Protein AF-V9LKY8-F1 (afdb_monomer_lite)

Organism: Callorhinchus milii (NCBI:txid7868)

Sequence (124 aa):
GGRMFKPFQEFLLSPCERCRCEANRAVYCLTTECARVLCVNPSYESKLCCPICKQGPNCFAGNIIIPAGVKVEMNATTLCYCPYKDGSWEPQQQATCIARGRRNVHHDIRKDSHVDLWREIGRA

Foldseek 3Di:
DDDDDDAQDWDDPALQKIWGQHPVRDIDIDGDDEDDAQDPDWDDDRNHPYTDDPPHHWADADPDIDHAPDWDDPDPFKIWHQHDDDPPDDRDNYTDIDTNDPPPPPDPPDDDDPPDDPDPDPDD

InterPro domains:
  IPR042979 von Willebrand factor C domain-containing protein 2-like [PTHR46252] (2-104)
  IPR057856 VWC2L, C-terminal domain [PF23331] (58-98)

Secondary structure (DSSP, 8-state):
------TT-EEEEETTEEEEE-TTS-EEEEEPPPPPPSSSSPBP-TT-SS-B-TT-SEEEETTEEEEBT-EEEEETTEEEEB---TTSS---SB-EEEE-----------S-SSS--SSSS---

Structure (mmCIF, N/CA/C/O backbone):
data_AF-V9LKY8-F1
#
_entry.id   AF-V9LKY8-F1
#
loop_
_atom_site.group_PDB
_atom_site.id
_atom_site.type_symbol
_atom_site.label_atom_id
_atom_site.label_alt_id
_atom_site.label_comp_id
_atom_site.label_asym_id
_atom_site.label_entity_id
_atom_site.label_seq_id
_atom_site.pdbx_PDB_ins_code
_atom_site.Cartn_x
_atom_site.Cartn_y
_atom_site.Cartn_z
_atom_site.occupancy
_atom_site.B_iso_or_equiv
_atom_site.auth_seq_id
_atom_site.auth_comp_id
_atom_site.auth_asym_id
_atom_site.auth_atom_id
_atom_site.pdbx_PDB_model_num
ATOM 1 N N . GLY A 1 1 ? 3.933 -3.306 -32.960 1.00 53.81 1 GLY A N 1
ATOM 2 C CA . GLY A 1 1 ? 4.425 -2.020 -32.427 1.00 53.81 1 GLY A CA 1
ATOM 3 C C . GLY A 1 1 ? 5.847 -1.804 -32.902 1.00 53.81 1 GLY A C 1
ATOM 4 O O . GLY A 1 1 ? 6.631 -2.729 -32.778 1.00 53.81 1 GLY A O 1
ATOM 5 N N . GLY A 1 2 ? 6.160 -0.646 -33.491 1.00 77.56 2 GLY A N 1
ATOM 6 C CA . GLY A 1 2 ? 7.436 -0.378 -34.178 1.00 77.56 2 GLY A CA 1
ATOM 7 C C . GLY A 1 2 ? 8.223 0.791 -33.582 1.00 77.56 2 GLY A C 1
ATOM 8 O O . GLY A 1 2 ? 8.550 1.733 -34.294 1.00 77.56 2 GLY A O 1
ATOM 9 N N . ARG A 1 3 ? 8.482 0.780 -32.269 1.00 83.12 3 ARG A N 1
ATOM 10 C CA . ARG A 1 3 ? 9.281 1.836 -31.623 1.00 83.12 3 ARG A CA 1
ATOM 11 C C . ARG A 1 3 ? 10.763 1.474 -31.706 1.00 83.12 3 ARG A C 1
ATOM 13 O O . ARG A 1 3 ? 11.145 0.378 -31.311 1.00 83.12 3 ARG A O 1
ATOM 20 N N . MET A 1 4 ? 11.577 2.398 -32.208 1.00 87.56 4 MET A N 1
ATOM 21 C CA . MET A 1 4 ? 13.034 2.272 -32.225 1.00 87.56 4 MET A CA 1
ATOM 22 C C . MET A 1 4 ? 13.631 3.004 -31.023 1.00 87.56 4 MET A C 1
ATOM 24 O O . MET A 1 4 ? 13.271 4.151 -30.756 1.00 87.56 4 MET A O 1
ATOM 28 N N . PHE A 1 5 ? 14.560 2.350 -30.331 1.00 89.38 5 PHE A N 1
ATOM 29 C CA . PHE A 1 5 ? 15.284 2.907 -29.191 1.00 89.38 5 PHE A CA 1
ATOM 30 C C . PHE A 1 5 ? 16.776 2.963 -29.514 1.00 89.38 5 PHE A C 1
ATOM 32 O O . PHE A 1 5 ? 17.316 2.059 -30.156 1.00 89.38 5 PHE A O 1
ATOM 39 N N . LYS A 1 6 ? 17.445 4.034 -29.089 1.00 93.06 6 LYS A N 1
ATOM 40 C CA . LYS A 1 6 ? 18.897 4.177 -29.237 1.00 93.06 6 LYS A CA 1
ATOM 41 C C . LYS A 1 6 ? 19.625 3.225 -28.272 1.00 93.06 6 LYS A C 1
ATOM 43 O O . LYS A 1 6 ? 19.064 2.889 -27.227 1.00 93.06 6 LYS A O 1
ATOM 48 N N . PRO A 1 7 ? 20.870 2.812 -28.569 1.00 94.31 7 PRO A N 1
ATOM 49 C CA . PRO A 1 7 ? 21.699 2.106 -27.594 1.00 94.31 7 PRO A CA 1
ATOM 50 C C . PRO A 1 7 ? 21.789 2.882 -26.273 1.00 94.31 7 PRO A C 1
ATOM 52 O O . PRO A 1 7 ? 21.889 4.109 -26.283 1.00 94.31 7 PRO A O 1
ATOM 55 N N . PHE A 1 8 ? 21.721 2.159 -25.156 1.00 94.38 8 PHE A N 1
ATOM 56 C CA . PHE A 1 8 ? 21.683 2.664 -23.775 1.00 94.38 8 PHE A CA 1
ATOM 57 C C . PHE A 1 8 ? 20.462 3.515 -23.405 1.00 94.38 8 PHE A C 1
ATOM 59 O O . PHE A 1 8 ? 20.394 4.035 -22.293 1.00 94.38 8 PHE A O 1
ATOM 66 N N . GLN A 1 9 ? 19.475 3.651 -24.297 1.00 95.75 9 GLN A N 1
ATOM 67 C CA . GLN A 1 9 ? 18.240 4.359 -23.986 1.00 95.75 9 GLN A CA 1
ATOM 68 C C . GLN A 1 9 ? 17.396 3.557 -22.992 1.00 95.75 9 GLN A C 1
ATOM 70 O O . GLN A 1 9 ? 17.054 2.399 -23.247 1.00 95.75 9 GLN A O 1
ATOM 75 N N . GLU A 1 10 ? 17.007 4.213 -21.900 1.00 95.75 10 GLU A N 1
ATOM 76 C CA . GLU A 1 10 ? 15.998 3.716 -20.968 1.00 95.75 10 GLU A CA 1
ATOM 77 C C . GLU A 1 10 ? 14.594 4.160 -21.391 1.00 95.75 10 GLU A C 1
ATOM 79 O O . GLU A 1 10 ? 14.393 5.250 -21.938 1.00 95.75 10 GLU A O 1
ATOM 84 N N . PHE A 1 11 ? 13.607 3.307 -21.140 1.00 95.06 11 PHE A N 1
ATOM 85 C CA . PHE A 1 11 ? 12.203 3.596 -21.399 1.00 95.06 11 PHE A CA 1
ATOM 86 C C . PHE A 1 11 ? 11.293 2.820 -20.447 1.00 95.06 11 PHE A C 1
ATOM 88 O O . PHE A 1 11 ? 11.668 1.787 -19.898 1.00 95.06 11 PHE A O 1
ATOM 95 N N . LEU A 1 12 ? 10.078 3.331 -20.257 1.00 93.88 12 LEU A N 1
ATOM 96 C CA . LEU A 1 12 ? 9.035 2.668 -19.481 1.00 93.88 12 LEU A CA 1
ATOM 97 C C . LEU A 1 12 ? 8.023 2.039 -20.435 1.00 93.88 12 LEU A C 1
ATOM 99 O O . LEU A 1 12 ? 7.503 2.719 -21.326 1.00 93.88 12 LEU A O 1
ATOM 103 N N . LEU A 1 13 ? 7.745 0.753 -20.241 1.00 93.44 13 LEU A N 1
ATOM 104 C CA . LEU A 1 13 ? 6.621 0.077 -20.892 1.00 93.44 13 LEU A CA 1
ATOM 105 C C . LEU A 1 13 ? 5.340 0.242 -20.073 1.00 93.44 13 LEU A C 1
ATOM 107 O O . LEU A 1 13 ? 4.257 0.407 -20.630 1.00 93.44 13 LEU A O 1
ATOM 111 N N . SER A 1 14 ? 5.487 0.273 -18.752 1.00 94.38 14 SER A N 1
ATOM 112 C CA . SER A 1 14 ? 4.432 0.545 -17.783 1.00 94.38 14 SER A CA 1
ATOM 113 C C . SER A 1 14 ? 5.034 1.266 -16.569 1.00 94.38 14 SER A C 1
ATOM 115 O O . SER A 1 14 ? 6.260 1.356 -16.461 1.00 94.38 14 SER A O 1
ATOM 117 N N . PRO A 1 15 ? 4.223 1.756 -15.616 1.00 95.94 15 PRO A N 1
ATOM 118 C CA . PRO A 1 15 ? 4.747 2.264 -14.349 1.00 95.94 15 PRO A CA 1
ATOM 119 C C . PRO A 1 15 ? 5.625 1.253 -13.592 1.00 95.94 15 PRO A C 1
ATOM 121 O O . PRO A 1 15 ? 6.495 1.673 -12.833 1.00 95.94 15 PRO A O 1
ATOM 124 N N . CYS A 1 16 ? 5.407 -0.053 -13.799 1.00 96.88 16 CYS A N 1
ATOM 125 C CA . CYS A 1 16 ? 6.135 -1.135 -13.134 1.00 96.88 16 CYS A CA 1
ATOM 126 C C . CYS A 1 16 ? 7.299 -1.710 -13.935 1.00 96.88 16 CYS A C 1
ATOM 128 O O . CYS A 1 16 ? 8.075 -2.478 -13.381 1.00 96.88 16 CYS A O 1
ATOM 130 N N . GLU A 1 17 ? 7.416 -1.396 -15.222 1.00 96.56 17 GLU A N 1
ATOM 131 C CA . GLU A 1 17 ? 8.380 -2.053 -16.098 1.00 96.56 17 GLU A CA 1
ATOM 132 C C . GLU A 1 17 ? 9.279 -1.023 -16.768 1.00 96.56 17 GLU A C 1
ATOM 134 O O . GLU A 1 17 ? 8.845 -0.226 -17.612 1.00 96.56 17 GLU A O 1
ATOM 139 N N . ARG A 1 18 ? 10.555 -1.061 -16.381 1.00 96.00 18 ARG A N 1
ATOM 140 C CA . ARG A 1 18 ? 11.615 -0.242 -16.959 1.00 96.00 18 ARG A CA 1
ATOM 141 C C . ARG A 1 18 ? 12.522 -1.115 -17.799 1.00 96.00 18 ARG A C 1
ATOM 143 O O . ARG A 1 18 ? 13.056 -2.103 -17.311 1.00 96.00 18 ARG A O 1
ATOM 150 N N . CYS A 1 19 ? 12.757 -0.694 -19.029 1.00 97.12 19 CYS A N 1
ATOM 151 C CA . CYS A 1 19 ? 13.634 -1.382 -19.955 1.00 97.12 19 CYS A CA 1
ATOM 152 C C . CYS A 1 19 ? 14.796 -0.495 -20.382 1.00 97.12 19 CYS A C 1
ATOM 154 O O . CYS A 1 19 ? 14.697 0.735 -20.384 1.00 97.12 19 CYS A O 1
ATOM 156 N N . ARG A 1 20 ? 15.885 -1.138 -20.795 1.00 96.75 20 ARG A N 1
ATOM 157 C CA . ARG A 1 20 ? 17.071 -0.504 -21.360 1.00 96.75 20 ARG A CA 1
ATOM 158 C C . ARG A 1 20 ? 17.556 -1.285 -22.575 1.00 96.75 20 ARG A C 1
ATOM 160 O O . ARG A 1 20 ? 17.588 -2.515 -22.564 1.00 96.75 20 ARG A O 1
ATOM 167 N N . CYS A 1 21 ? 17.917 -0.556 -23.626 1.00 96.12 21 CYS A N 1
ATOM 168 C CA . CYS A 1 21 ? 18.576 -1.116 -24.804 1.00 96.12 21 CYS A CA 1
ATOM 169 C C . CYS A 1 21 ? 20.089 -1.184 -24.565 1.00 96.12 21 CYS A C 1
ATOM 171 O O . CYS A 1 21 ? 20.684 -0.188 -24.166 1.00 96.12 21 CYS A O 1
ATOM 173 N N . GLU A 1 22 ? 20.730 -2.316 -24.827 1.00 95.19 22 GLU A N 1
ATOM 174 C CA . GLU A 1 22 ? 22.179 -2.481 -24.672 1.00 95.19 22 GLU A CA 1
ATOM 175 C C . GLU A 1 22 ? 22.939 -2.295 -25.992 1.00 95.19 22 GLU A C 1
ATOM 177 O O . GLU A 1 22 ? 22.357 -2.241 -27.078 1.00 95.19 22 GLU A O 1
ATOM 182 N N . ALA A 1 23 ? 24.271 -2.198 -25.913 1.00 94.25 23 ALA A N 1
ATOM 183 C CA . ALA A 1 23 ? 25.140 -1.991 -27.079 1.00 94.25 23 ALA A CA 1
ATOM 184 C C . ALA A 1 23 ? 24.952 -3.052 -28.182 1.00 94.25 23 ALA A C 1
ATOM 186 O O . ALA A 1 23 ? 25.069 -2.756 -29.371 1.00 94.25 23 ALA A O 1
ATOM 187 N N . ASN A 1 24 ? 24.623 -4.286 -27.793 1.00 94.19 24 ASN A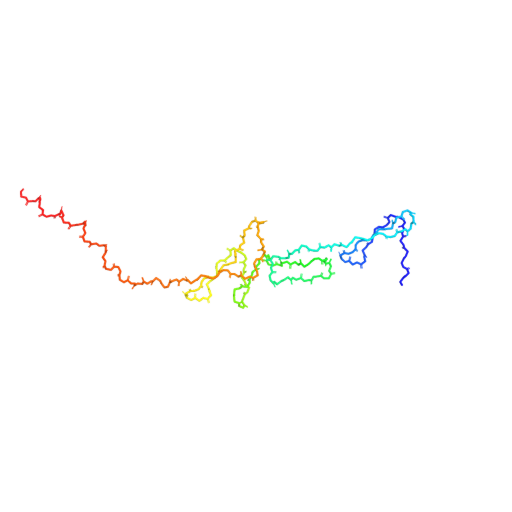 N 1
ATOM 188 C CA . ASN A 1 24 ? 24.365 -5.411 -28.694 1.00 94.19 24 ASN A CA 1
ATOM 189 C C . ASN A 1 24 ? 22.935 -5.426 -29.277 1.00 94.19 24 ASN A C 1
ATOM 191 O O . ASN A 1 24 ? 22.575 -6.385 -29.957 1.00 94.19 24 ASN A O 1
ATOM 195 N N . ARG A 1 25 ? 22.132 -4.380 -29.030 1.00 89.94 25 ARG A N 1
ATOM 196 C CA . ARG A 1 25 ? 20.706 -4.262 -29.390 1.00 89.94 25 ARG A CA 1
ATOM 197 C C . ARG A 1 25 ? 19.768 -5.210 -28.634 1.00 89.94 25 ARG A C 1
ATOM 199 O O . ARG A 1 25 ? 18.589 -5.279 -28.978 1.00 89.94 25 ARG A O 1
ATOM 206 N N . ALA A 1 26 ? 20.250 -5.917 -27.613 1.00 94.31 26 ALA A N 1
ATOM 207 C CA . ALA A 1 26 ? 19.372 -6.632 -26.698 1.00 94.31 26 ALA A CA 1
ATOM 208 C C . ALA A 1 26 ? 18.617 -5.635 -25.809 1.00 94.31 26 ALA A C 1
ATOM 210 O O . ALA A 1 26 ? 19.122 -4.557 -25.489 1.00 94.31 26 ALA A O 1
ATOM 211 N N . VAL A 1 27 ? 17.404 -6.003 -25.408 1.00 95.31 27 VAL A N 1
ATOM 212 C CA . VAL A 1 27 ? 16.582 -5.220 -24.484 1.00 95.31 27 VAL A CA 1
ATOM 213 C C . VAL A 1 27 ? 16.477 -5.994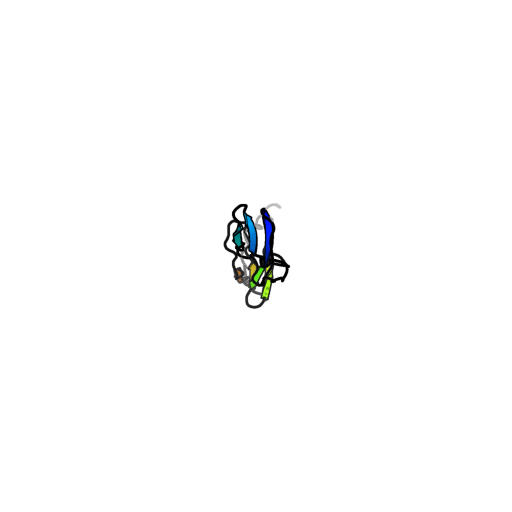 -23.181 1.00 95.31 27 VAL A C 1
ATOM 215 O O . VAL A 1 27 ? 16.060 -7.150 -23.186 1.00 95.31 27 VAL A O 1
ATOM 218 N N . TYR A 1 28 ? 16.832 -5.345 -22.077 1.00 96.50 28 TYR A N 1
ATOM 219 C CA . TYR A 1 28 ? 16.673 -5.893 -20.734 1.00 96.50 28 TYR A CA 1
ATOM 220 C C . TYR A 1 28 ? 15.630 -5.080 -19.985 1.00 96.50 28 TYR A C 1
ATOM 222 O O . TYR A 1 28 ? 15.709 -3.851 -19.956 1.00 96.50 28 TYR A O 1
ATOM 230 N N . CYS A 1 29 ? 14.663 -5.768 -19.388 1.00 96.75 29 CYS A N 1
ATOM 231 C CA . CYS A 1 29 ? 13.580 -5.158 -18.632 1.00 96.75 29 CYS A CA 1
ATOM 232 C C . CYS A 1 29 ? 13.629 -5.621 -17.180 1.00 96.75 29 CYS A C 1
ATOM 234 O O . CYS A 1 29 ? 13.856 -6.794 -16.890 1.00 96.75 29 CYS A O 1
ATOM 236 N N . LEU A 1 30 ? 13.410 -4.676 -16.275 1.00 96.81 30 LEU A N 1
ATOM 237 C CA . LEU A 1 30 ? 13.232 -4.901 -14.854 1.00 96.81 30 LEU A CA 1
ATOM 238 C C . LEU A 1 30 ? 11.775 -4.609 -14.523 1.00 96.81 30 LEU A C 1
ATOM 240 O O . LEU A 1 30 ? 11.264 -3.528 -14.829 1.00 96.81 30 LEU A O 1
ATOM 244 N N . THR A 1 31 ? 11.127 -5.584 -13.894 1.00 96.94 31 THR A N 1
ATOM 245 C CA . THR A 1 31 ? 9.780 -5.420 -13.351 1.00 96.94 31 THR A CA 1
ATOM 246 C C . THR A 1 31 ? 9.891 -5.152 -11.859 1.00 96.94 31 THR A C 1
ATOM 248 O O . THR A 1 31 ? 10.561 -5.889 -11.138 1.00 96.94 31 THR A O 1
ATOM 251 N N . THR A 1 32 ? 9.252 -4.085 -11.399 1.00 95.88 32 THR A N 1
ATOM 252 C CA . THR A 1 32 ? 9.181 -3.738 -9.985 1.00 95.88 32 THR A CA 1
ATOM 253 C C . THR A 1 32 ? 8.160 -4.623 -9.285 1.00 95.88 32 THR A C 1
ATOM 255 O O . THR A 1 32 ? 6.986 -4.636 -9.651 1.00 95.88 32 THR A O 1
ATOM 258 N N . GLU A 1 33 ? 8.593 -5.306 -8.229 1.00 95.19 33 GLU A N 1
ATOM 259 C CA . GLU A 1 33 ? 7.695 -5.953 -7.276 1.00 95.19 33 GLU A CA 1
ATOM 260 C C . GLU A 1 33 ? 7.303 -4.977 -6.164 1.00 95.19 33 GLU A C 1
ATOM 262 O O . GLU A 1 33 ? 8.126 -4.212 -5.654 1.00 95.19 33 GLU A O 1
ATOM 267 N N . CYS A 1 34 ? 6.030 -4.998 -5.781 1.00 93.94 34 CYS A N 1
ATOM 268 C CA . CYS A 1 34 ? 5.507 -4.107 -4.756 1.00 93.94 34 CYS A CA 1
ATOM 269 C C . CYS A 1 34 ? 5.555 -4.753 -3.377 1.00 93.94 34 CYS A C 1
ATOM 271 O O . CYS A 1 34 ? 5.142 -5.897 -3.190 1.00 93.94 34 CYS A O 1
ATOM 273 N N . ALA A 1 35 ? 5.990 -3.975 -2.386 1.00 90.19 35 ALA A N 1
ATOM 274 C CA . ALA A 1 35 ? 5.883 -4.375 -0.993 1.00 90.19 35 ALA A CA 1
ATOM 275 C C . ALA A 1 35 ? 4.411 -4.541 -0.580 1.00 90.19 35 ALA A C 1
ATOM 277 O O . ALA A 1 35 ? 3.507 -3.884 -1.108 1.00 90.19 35 ALA A O 1
ATOM 278 N N . ARG A 1 36 ? 4.175 -5.399 0.416 1.00 87.75 36 ARG A N 1
ATOM 279 C CA . ARG A 1 36 ? 2.852 -5.561 1.021 1.00 87.75 36 ARG A CA 1
ATOM 280 C C . ARG A 1 36 ? 2.402 -4.238 1.645 1.00 87.75 36 ARG A C 1
ATOM 282 O O . ARG A 1 36 ? 3.126 -3.644 2.442 1.00 87.75 36 ARG A O 1
ATOM 289 N N . VAL A 1 37 ? 1.194 -3.797 1.309 1.00 90.50 37 VAL A N 1
ATOM 290 C CA . VAL A 1 37 ? 0.590 -2.598 1.904 1.00 90.50 37 VAL A CA 1
ATOM 291 C C . VAL A 1 37 ? 0.129 -2.851 3.339 1.00 90.50 37 VAL A C 1
ATOM 293 O O . VAL A 1 37 ? -0.205 -3.973 3.718 1.00 90.50 37 VAL A O 1
ATOM 296 N N . LEU A 1 38 ? 0.087 -1.778 4.128 1.00 89.62 38 LEU A N 1
ATOM 297 C CA . LEU A 1 38 ? -0.237 -1.805 5.560 1.00 89.62 38 LEU A CA 1
ATOM 298 C C . LEU A 1 38 ? -1.668 -1.319 5.856 1.00 89.62 38 LEU A C 1
ATOM 300 O O . LEU A 1 38 ? -1.992 -0.981 6.990 1.00 89.62 38 LEU A O 1
ATOM 304 N N . CYS A 1 39 ? -2.507 -1.237 4.828 1.00 92.38 39 CYS A N 1
ATOM 305 C CA . CYS A 1 39 ? -3.908 -0.849 4.915 1.00 92.38 39 CYS A CA 1
ATOM 306 C C . CYS A 1 39 ? -4.781 -1.895 4.228 1.00 92.38 39 CYS A C 1
ATOM 308 O O . CYS A 1 39 ? -4.347 -2.571 3.292 1.00 92.38 39 CYS A O 1
ATOM 310 N N . VAL A 1 40 ? -6.033 -1.985 4.659 1.00 94.25 40 VAL A N 1
ATOM 311 C CA . VAL A 1 40 ? -7.029 -2.881 4.060 1.00 94.25 40 VAL A CA 1
ATOM 312 C C . VAL A 1 40 ? -7.769 -2.252 2.873 1.00 94.25 40 VAL A C 1
ATOM 314 O O . VAL A 1 40 ? -8.508 -2.936 2.172 1.00 94.25 40 VAL A O 1
ATOM 317 N N . ASN A 1 41 ? -7.546 -0.959 2.614 1.00 95.62 41 ASN A N 1
ATOM 318 C CA . ASN A 1 41 ? -8.139 -0.182 1.522 1.00 95.62 41 ASN A CA 1
ATOM 319 C C . ASN A 1 41 ? -7.085 0.522 0.631 1.00 95.62 41 ASN A C 1
ATOM 321 O O . ASN A 1 41 ? -7.077 1.754 0.532 1.00 95.62 41 ASN A O 1
ATOM 325 N N . PRO A 1 42 ? -6.182 -0.224 -0.032 1.00 96.31 42 PRO A N 1
ATOM 326 C CA . PRO A 1 42 ? -5.206 0.375 -0.936 1.00 96.31 42 PRO A CA 1
ATOM 327 C C . PRO A 1 42 ? -5.864 1.065 -2.137 1.00 96.31 42 PRO A C 1
ATOM 329 O O . PRO A 1 42 ? -6.843 0.577 -2.700 1.00 96.31 42 PRO A O 1
ATOM 332 N N . SER A 1 43 ? -5.270 2.174 -2.578 1.00 97.00 43 SER A N 1
ATOM 333 C CA . SER A 1 43 ? -5.638 2.869 -3.814 1.00 97.00 43 SER A CA 1
ATOM 334 C C . SER A 1 43 ? -4.635 2.546 -4.919 1.00 97.00 43 SER A C 1
ATOM 336 O O . SER A 1 43 ? -3.429 2.681 -4.712 1.00 97.00 43 SER A O 1
ATOM 338 N N . TYR A 1 44 ? -5.138 2.196 -6.103 1.00 95.31 44 TYR A N 1
ATOM 339 C CA . TYR A 1 44 ? -4.338 1.973 -7.310 1.00 95.31 44 TYR A CA 1
ATOM 340 C C . TYR A 1 44 ? -4.449 3.191 -8.221 1.00 95.31 44 TYR A C 1
ATOM 342 O O . TYR A 1 44 ? -5.547 3.575 -8.621 1.00 95.31 44 TYR A O 1
ATOM 350 N N . GLU A 1 45 ? -3.319 3.817 -8.533 1.00 94.62 45 GLU A N 1
ATOM 351 C CA . GLU A 1 45 ? -3.269 4.997 -9.394 1.00 94.62 45 GLU A CA 1
ATOM 352 C C . GLU A 1 45 ? -2.508 4.669 -10.673 1.00 94.62 45 GLU A C 1
ATOM 354 O O . GLU A 1 45 ? -1.435 4.081 -10.624 1.00 94.62 45 GLU A O 1
ATOM 359 N N . SER A 1 46 ? -3.033 5.085 -11.826 1.00 90.88 46 SER A N 1
ATOM 360 C CA . SER A 1 46 ? -2.506 4.690 -13.143 1.00 90.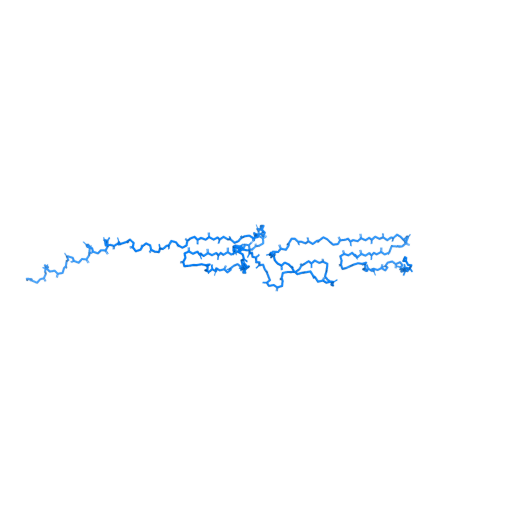88 46 SER A CA 1
ATOM 361 C C . SER A 1 46 ? -1.055 5.101 -13.409 1.00 90.88 46 SER A C 1
ATOM 363 O O . SER A 1 46 ? -0.407 4.532 -14.281 1.00 90.88 46 SER A O 1
ATOM 365 N N . LYS A 1 47 ? -0.545 6.102 -12.685 1.00 92.25 47 LYS A N 1
ATOM 366 C CA . LYS A 1 47 ? 0.832 6.601 -12.813 1.00 92.25 47 LYS A CA 1
ATOM 367 C C . LYS A 1 47 ? 1.818 5.901 -11.880 1.00 92.25 47 LYS A C 1
ATOM 369 O O . LYS A 1 47 ? 3.020 6.097 -12.030 1.00 92.25 47 LYS A O 1
ATOM 374 N N . LEU A 1 48 ? 1.328 5.138 -10.908 1.00 94.94 48 LEU A N 1
ATOM 375 C CA . LEU A 1 48 ? 2.145 4.468 -9.907 1.00 94.94 48 LEU A CA 1
ATOM 376 C C . LEU A 1 48 ? 2.207 2.979 -10.225 1.00 94.94 48 LEU A C 1
ATOM 378 O O . LEU A 1 48 ? 1.219 2.387 -10.646 1.00 94.94 48 LEU A O 1
ATOM 382 N N . CYS A 1 49 ? 3.370 2.369 -10.003 1.00 96.00 49 CYS A N 1
ATOM 383 C CA . CYS A 1 49 ? 3.457 0.914 -10.060 1.00 96.00 49 CYS A CA 1
ATOM 384 C C . CYS A 1 49 ? 2.702 0.273 -8.892 1.00 96.00 49 CYS A C 1
ATOM 386 O O . CYS A 1 49 ? 1.906 -0.644 -9.074 1.00 96.00 49 CYS A O 1
ATOM 388 N N . CYS A 1 50 ? 2.958 0.778 -7.684 1.00 96.81 50 CYS A N 1
ATOM 389 C CA . CYS A 1 50 ? 2.503 0.146 -6.460 1.00 96.81 50 CYS A CA 1
ATOM 390 C C . CYS A 1 50 ? 1.279 0.837 -5.861 1.00 96.81 50 CYS A C 1
ATOM 392 O O . CYS A 1 50 ? 1.159 2.064 -5.948 1.00 96.81 50 CYS A O 1
ATOM 394 N N . PRO A 1 51 ? 0.384 0.065 -5.220 1.00 96.62 51 PRO A N 1
ATOM 395 C CA . PRO A 1 51 ? -0.726 0.628 -4.471 1.00 96.62 51 PRO A CA 1
ATOM 396 C C . PRO A 1 51 ? -0.242 1.474 -3.292 1.00 96.62 51 PRO A C 1
ATOM 398 O O . PRO A 1 51 ? 0.803 1.206 -2.697 1.00 96.62 51 PRO A O 1
ATOM 401 N N . ILE A 1 52 ? -1.053 2.462 -2.914 1.00 95.00 52 ILE A N 1
ATOM 402 C CA . ILE A 1 52 ? -0.764 3.367 -1.798 1.00 95.00 52 ILE A CA 1
ATOM 403 C C . ILE A 1 52 ? -1.864 3.343 -0.737 1.00 95.00 52 ILE A C 1
ATOM 405 O O . ILE A 1 52 ? -3.054 3.237 -1.040 1.00 95.00 52 ILE A O 1
ATOM 409 N N . CYS A 1 53 ? -1.462 3.522 0.520 1.00 94.06 53 CYS A N 1
ATOM 410 C CA . CYS A 1 53 ? -2.369 3.746 1.641 1.00 94.06 53 CYS A CA 1
ATOM 411 C C . CYS A 1 53 ? -2.552 5.249 1.858 1.00 94.06 53 CYS A C 1
ATOM 413 O O . CYS A 1 53 ? -1.781 5.870 2.587 1.00 94.06 53 CYS A O 1
ATOM 415 N N . LYS A 1 54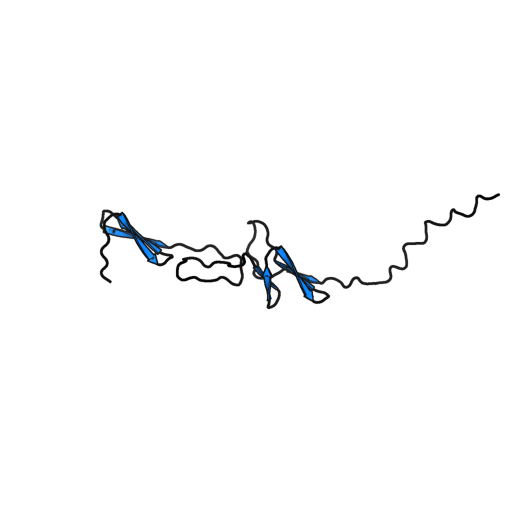 ? -3.569 5.849 1.225 1.00 94.94 54 LYS A N 1
ATOM 416 C CA . LYS A 1 54 ? -3.788 7.312 1.258 1.00 94.94 54 LYS A CA 1
ATOM 417 C C . LYS A 1 54 ? -3.940 7.886 2.668 1.00 94.94 54 LYS A C 1
ATOM 419 O O . LYS A 1 54 ? -3.531 9.014 2.906 1.00 94.94 54 LYS A O 1
ATOM 424 N N . GLN A 1 55 ? -4.527 7.117 3.584 1.00 92.81 55 GLN A N 1
ATOM 425 C CA . GLN A 1 55 ? -4.741 7.508 4.985 1.00 92.81 55 GLN A CA 1
ATOM 426 C C . GLN A 1 55 ? -3.725 6.867 5.946 1.00 92.81 55 GLN A C 1
ATOM 428 O O . GLN A 1 55 ? -3.913 6.908 7.157 1.00 92.81 55 GLN A O 1
ATOM 433 N N . GLY A 1 56 ? -2.662 6.256 5.416 1.00 91.75 56 GLY A N 1
ATOM 434 C CA . GLY A 1 56 ? -1.711 5.478 6.204 1.00 91.75 56 GLY A CA 1
ATOM 435 C C . GLY A 1 56 ? -2.238 4.094 6.612 1.00 91.75 56 GLY A C 1
ATOM 436 O O . GLY A 1 56 ? -3.251 3.629 6.076 1.00 91.75 56 GLY A O 1
ATOM 437 N N . PRO A 1 57 ? -1.520 3.402 7.515 1.00 91.94 57 PRO A N 1
ATOM 438 C CA . PRO A 1 57 ? -1.871 2.055 7.949 1.00 91.94 57 PRO A CA 1
ATOM 439 C C . PRO A 1 57 ? -3.226 1.998 8.664 1.00 91.94 57 PRO A C 1
ATOM 441 O O . PRO A 1 57 ? -3.568 2.877 9.459 1.00 91.94 57 PRO A O 1
ATOM 444 N N . ASN A 1 58 ? -4.002 0.953 8.392 1.00 93.50 58 ASN A N 1
ATOM 445 C CA . ASN A 1 58 ? -5.322 0.744 8.980 1.00 93.50 58 ASN A CA 1
ATOM 446 C C . ASN A 1 58 ? -5.731 -0.729 8.915 1.00 93.50 58 ASN A C 1
ATOM 448 O O . ASN A 1 58 ? -5.128 -1.529 8.199 1.00 93.50 58 ASN A O 1
ATOM 452 N N . CYS A 1 59 ? -6.774 -1.074 9.660 1.00 93.12 59 CYS A N 1
ATOM 453 C CA . CYS A 1 59 ? -7.330 -2.417 9.670 1.00 93.12 59 CYS A CA 1
ATOM 454 C C . CYS A 1 59 ? -8.841 -2.395 9.904 1.00 93.12 59 CYS A C 1
ATOM 456 O O . CYS A 1 59 ? -9.420 -1.369 10.274 1.00 93.12 59 CYS A O 1
ATOM 458 N N . PHE A 1 60 ? -9.488 -3.533 9.672 1.00 94.12 60 PHE A N 1
ATOM 459 C CA . PHE A 1 60 ? -10.907 -3.717 9.925 1.00 94.12 60 PHE A CA 1
ATOM 460 C C . PHE A 1 60 ? -11.187 -3.905 11.414 1.00 94.12 60 PHE A C 1
ATOM 462 O O . PHE A 1 60 ? -10.558 -4.716 12.084 1.00 94.12 60 PHE A O 1
ATOM 469 N N . ALA A 1 61 ? -12.191 -3.209 11.931 1.00 93.62 61 ALA A N 1
ATOM 470 C CA . ALA A 1 61 ? -12.836 -3.519 13.196 1.00 93.62 61 ALA A CA 1
ATOM 471 C C . ALA A 1 61 ? -14.298 -3.866 12.882 1.00 93.62 61 ALA A C 1
ATOM 473 O O . ALA A 1 61 ? -15.122 -2.994 12.611 1.00 93.62 61 ALA A O 1
ATOM 474 N N . GLY A 1 62 ? -14.617 -5.161 12.824 1.00 89.94 62 GLY A N 1
ATOM 475 C CA . GLY A 1 62 ? -15.877 -5.608 12.220 1.00 89.94 62 GLY A CA 1
ATOM 476 C C . GLY A 1 62 ? -15.973 -5.147 10.760 1.00 89.94 62 GLY A C 1
ATOM 477 O O . GLY A 1 62 ? -15.129 -5.520 9.954 1.00 89.94 62 GLY A O 1
ATOM 478 N N . ASN A 1 63 ? -16.958 -4.299 10.443 1.00 91.44 63 ASN A N 1
ATOM 479 C CA . ASN A 1 63 ? -17.215 -3.812 9.078 1.00 91.44 63 ASN A CA 1
ATOM 480 C C . ASN A 1 63 ? -16.723 -2.377 8.820 1.00 91.44 63 ASN A C 1
ATOM 482 O O . ASN A 1 63 ? -16.991 -1.824 7.755 1.00 91.44 63 ASN A O 1
ATOM 486 N N . ILE A 1 64 ? -16.045 -1.749 9.785 1.00 93.75 64 ILE A N 1
ATOM 487 C CA . ILE A 1 64 ? -15.486 -0.401 9.622 1.00 93.75 64 ILE A CA 1
ATOM 488 C C . ILE A 1 64 ? -13.961 -0.451 9.591 1.00 93.75 64 ILE A C 1
ATOM 490 O O . ILE A 1 64 ? -13.348 -1.365 10.137 1.00 93.75 64 ILE A O 1
ATOM 494 N N . ILE A 1 65 ? -13.346 0.548 8.965 1.00 95.12 65 ILE A N 1
ATOM 495 C CA . ILE A 1 65 ? -11.891 0.707 8.918 1.00 95.12 65 ILE A CA 1
ATOM 496 C C . ILE A 1 65 ? -11.480 1.689 10.012 1.00 95.12 65 ILE A C 1
ATOM 498 O O . ILE A 1 65 ? -12.038 2.785 10.091 1.00 95.12 65 ILE A O 1
ATOM 502 N N . ILE A 1 66 ? -10.501 1.312 10.837 1.00 93.94 66 ILE A N 1
ATOM 503 C CA . ILE A 1 66 ? -9.938 2.178 11.880 1.00 93.94 66 ILE A CA 1
ATOM 504 C C . ILE A 1 66 ? -8.440 2.430 11.636 1.00 93.94 66 ILE A C 1
ATOM 506 O O . ILE A 1 66 ? -7.733 1.513 11.203 1.00 93.94 66 ILE A O 1
ATOM 510 N N . PRO A 1 67 ? -7.922 3.643 11.909 1.00 93.25 67 PRO A N 1
ATOM 511 C CA . PRO A 1 67 ? -6.496 3.929 11.766 1.00 93.25 67 PRO A CA 1
ATOM 512 C C . PRO A 1 67 ? -5.623 3.114 12.730 1.00 93.25 67 PRO A C 1
ATOM 514 O O . PRO A 1 67 ? -6.011 2.836 13.869 1.00 93.25 67 PRO A O 1
ATOM 517 N N . ALA A 1 68 ? -4.409 2.787 12.288 1.00 91.06 68 ALA A N 1
ATOM 518 C CA . ALA A 1 68 ? -3.356 2.232 13.134 1.00 91.06 68 ALA A CA 1
ATOM 519 C C . ALA A 1 68 ? -3.085 3.097 14.377 1.00 91.06 68 ALA A C 1
ATOM 521 O O . ALA A 1 68 ? -3.065 4.324 14.300 1.00 91.06 68 ALA A O 1
ATOM 522 N N . GLY A 1 69 ? -2.867 2.459 15.533 1.00 87.25 69 GLY A N 1
ATOM 523 C CA . GLY A 1 69 ? -2.520 3.148 16.784 1.00 87.25 69 GLY A CA 1
ATOM 524 C C . GLY A 1 69 ? -3.681 3.861 17.490 1.00 87.25 69 GLY A C 1
ATOM 525 O O . GLY A 1 69 ? -3.507 4.343 18.609 1.00 87.25 69 GLY A O 1
ATOM 526 N N . VAL A 1 70 ? -4.877 3.890 16.894 1.00 88.19 70 VAL A N 1
ATOM 527 C CA . VAL A 1 70 ? -6.066 4.522 17.479 1.00 88.19 70 VAL A CA 1
ATOM 528 C C . VAL A 1 70 ? -6.953 3.480 18.165 1.00 88.19 70 VAL A C 1
ATOM 530 O O . VAL A 1 70 ? -7.166 2.378 17.659 1.00 88.19 70 VAL A O 1
ATOM 533 N N . LYS A 1 71 ? -7.484 3.845 19.337 1.00 89.69 71 LYS A N 1
ATOM 534 C CA . LYS A 1 71 ? -8.500 3.089 20.082 1.00 89.69 71 LYS A CA 1
ATOM 535 C C . LYS A 1 71 ? -9.882 3.644 19.737 1.00 89.69 71 LYS A C 1
ATOM 537 O O . LYS A 1 71 ? -10.127 4.827 19.946 1.00 89.69 71 LYS A O 1
ATOM 542 N N . VAL A 1 72 ? -10.775 2.794 19.242 1.00 92.50 72 VAL A N 1
ATOM 543 C CA . VAL A 1 72 ? -12.137 3.149 18.826 1.00 92.50 72 VAL A CA 1
ATOM 544 C C . VAL A 1 72 ? -13.147 2.369 19.661 1.00 92.50 72 VAL A C 1
ATOM 546 O O . VAL A 1 72 ? -13.035 1.154 19.831 1.00 92.50 72 VAL A O 1
ATOM 549 N N . GLU A 1 73 ? -14.133 3.072 20.209 1.00 92.50 73 GLU A N 1
ATOM 550 C CA . GLU A 1 73 ? -15.251 2.468 20.933 1.00 92.50 73 GLU A CA 1
ATOM 551 C C . GLU A 1 73 ? -16.302 1.996 19.929 1.00 92.50 73 GLU A C 1
ATOM 553 O O . GLU A 1 73 ? -16.933 2.807 19.258 1.00 92.50 73 GLU A O 1
ATOM 558 N N . MET A 1 74 ? -16.480 0.681 19.806 1.00 89.12 74 MET A N 1
ATOM 559 C CA . MET A 1 74 ? -17.460 0.103 18.877 1.00 89.12 74 MET A CA 1
ATOM 560 C C . MET A 1 74 ? -18.868 0.108 19.468 1.00 89.12 74 MET A C 1
ATOM 562 O O . MET A 1 74 ? -19.857 0.205 18.751 1.00 89.12 74 MET A O 1
ATOM 566 N N . ASN A 1 75 ? -18.954 -0.056 20.787 1.00 87.38 75 ASN A N 1
ATOM 567 C CA . ASN A 1 75 ? -20.174 0.021 21.581 1.00 87.38 75 ASN A CA 1
ATOM 568 C C . ASN A 1 75 ? -19.794 0.264 23.055 1.00 87.38 75 ASN A C 1
ATOM 570 O O . ASN A 1 75 ? -18.611 0.290 23.401 1.00 87.38 75 ASN A O 1
ATOM 574 N N . ALA A 1 76 ? -20.792 0.377 23.939 1.00 84.94 76 ALA A N 1
ATOM 575 C CA . ALA A 1 76 ? -20.597 0.653 25.369 1.00 84.94 76 ALA A CA 1
ATOM 576 C C . ALA A 1 76 ? -19.640 -0.321 26.093 1.00 84.94 76 ALA A C 1
ATOM 578 O O . ALA A 1 76 ? -19.081 0.010 27.137 1.00 84.94 76 ALA A O 1
ATOM 579 N N . THR A 1 77 ? -19.449 -1.522 25.548 1.00 88.75 77 THR A N 1
ATOM 580 C CA . THR A 1 77 ? -18.659 -2.607 26.140 1.00 88.75 77 THR A CA 1
ATOM 581 C C . THR A 1 77 ? -17.506 -3.071 25.262 1.00 88.75 77 THR A C 1
ATOM 583 O O . THR A 1 77 ? -16.832 -4.020 25.632 1.00 88.75 77 THR A O 1
ATOM 586 N N . THR A 1 78 ? -17.242 -2.467 24.105 1.00 92.50 78 THR A N 1
ATOM 587 C CA . THR A 1 78 ? -16.234 -2.985 23.170 1.00 92.50 78 THR A CA 1
ATOM 588 C C . THR A 1 78 ? -15.329 -1.871 22.691 1.00 92.50 78 THR A C 1
ATOM 590 O O . THR A 1 78 ? -15.778 -0.909 22.071 1.00 92.50 78 THR A O 1
ATOM 593 N N . LEU A 1 79 ? -14.036 -2.038 22.952 1.00 93.69 79 LEU A N 1
ATOM 594 C CA . LEU A 1 79 ? -12.986 -1.164 22.462 1.00 93.69 79 LEU A CA 1
ATOM 595 C C . LEU A 1 79 ? -12.113 -1.946 21.486 1.00 93.69 79 LEU A C 1
ATOM 597 O O . LEU A 1 79 ? -11.541 -2.965 21.866 1.00 93.69 79 LEU A O 1
ATOM 601 N N . CYS A 1 80 ? -11.982 -1.460 20.260 1.00 93.31 80 CYS A N 1
ATOM 602 C CA . CYS A 1 80 ? -11.074 -2.028 19.275 1.00 93.31 80 CYS A CA 1
ATOM 603 C C . CYS A 1 80 ? -9.885 -1.104 19.059 1.00 93.31 80 CYS A C 1
ATOM 605 O O . CYS A 1 80 ? -10.004 0.116 19.137 1.00 93.31 80 CYS A O 1
ATOM 607 N N . TYR A 1 81 ? -8.724 -1.680 18.790 1.00 91.31 81 TYR A N 1
ATOM 608 C CA . TYR A 1 81 ? -7.559 -0.923 18.368 1.00 91.31 81 TYR A CA 1
ATOM 609 C C . TYR A 1 81 ? -6.795 -1.697 17.316 1.00 91.31 81 TYR A C 1
ATOM 611 O O . TYR A 1 81 ? -6.756 -2.926 17.336 1.00 91.31 81 TYR A O 1
ATOM 619 N N . CYS A 1 82 ? -6.201 -0.957 16.393 1.00 89.75 82 CYS A N 1
ATOM 620 C CA . CYS A 1 82 ? -5.388 -1.522 15.339 1.00 89.75 82 CYS A CA 1
ATOM 621 C C . CYS A 1 82 ? -3.930 -1.574 15.817 1.00 89.75 82 CYS A C 1
ATOM 623 O O . CYS A 1 82 ? -3.290 -0.515 15.891 1.00 89.75 82 CYS A O 1
ATOM 625 N N . PRO A 1 83 ? -3.414 -2.748 16.235 1.00 81.19 83 PRO A N 1
ATOM 626 C CA . PRO A 1 83 ? -2.050 -2.852 16.722 1.00 81.19 83 PRO A CA 1
ATOM 627 C C . PRO A 1 83 ? -1.086 -2.564 15.573 1.00 81.19 83 PRO A C 1
ATOM 629 O O . PRO A 1 83 ? -1.061 -3.265 14.566 1.00 81.19 83 PRO A O 1
ATOM 632 N N . TYR A 1 84 ? -0.279 -1.524 15.736 1.00 71.75 84 TYR A N 1
ATOM 633 C CA . TYR A 1 84 ? 0.819 -1.221 14.836 1.00 71.75 84 TYR A CA 1
ATOM 634 C C . TYR A 1 84 ? 2.083 -1.132 15.676 1.00 71.75 84 TYR A C 1
ATOM 636 O O . TYR A 1 84 ? 2.188 -0.268 16.545 1.00 71.75 84 TYR A O 1
ATOM 644 N N . LYS A 1 85 ? 3.007 -2.071 15.467 1.00 60.19 85 LYS A N 1
ATOM 645 C CA . LYS A 1 85 ? 4.333 -2.041 16.083 1.00 60.19 85 LYS A CA 1
ATOM 646 C C . LYS A 1 85 ? 5.377 -1.798 15.005 1.00 60.19 85 LYS A C 1
ATOM 648 O O . LYS A 1 85 ? 5.694 -2.709 14.246 1.00 60.19 85 LYS A O 1
ATOM 653 N N . ASP A 1 86 ? 5.874 -0.564 14.973 1.00 57.00 86 ASP A N 1
ATOM 654 C CA . ASP A 1 86 ? 7.218 -0.116 14.582 1.00 57.00 86 ASP A CA 1
ATOM 655 C C . ASP A 1 86 ? 8.061 -1.122 13.775 1.00 57.00 86 ASP A C 1
ATOM 657 O O . ASP A 1 86 ? 9.098 -1.605 14.226 1.00 57.00 86 ASP A O 1
ATOM 661 N N . GLY A 1 87 ? 7.602 -1.461 12.567 1.00 54.50 87 GLY A N 1
ATOM 662 C CA . GLY A 1 87 ? 8.393 -2.161 11.548 1.00 54.50 87 GLY A CA 1
ATOM 663 C C . GLY A 1 87 ? 8.752 -3.631 11.808 1.00 54.50 87 GLY A C 1
ATOM 664 O O . GLY A 1 87 ? 9.474 -4.203 10.998 1.00 54.50 87 GLY A O 1
ATOM 665 N N . SER A 1 88 ? 8.262 -4.263 12.881 1.00 55.78 88 SER A N 1
ATOM 666 C CA . SER A 1 88 ? 8.601 -5.659 13.243 1.00 55.78 88 SER A CA 1
ATOM 667 C C . SER A 1 88 ? 7.433 -6.642 13.117 1.00 55.78 88 SER A C 1
ATOM 669 O O . SER A 1 88 ? 7.500 -7.754 13.640 1.00 55.78 88 SER A O 1
ATOM 671 N N . TRP A 1 89 ? 6.346 -6.252 12.444 1.00 55.12 89 TRP A N 1
ATOM 672 C CA . TRP A 1 89 ? 5.106 -7.021 12.479 1.00 55.12 89 TRP A CA 1
ATOM 673 C C . TRP A 1 89 ? 4.410 -7.168 11.130 1.00 55.12 89 TRP A C 1
ATOM 675 O O . TRP A 1 89 ? 4.431 -6.267 10.292 1.00 55.12 89 TRP A O 1
ATOM 685 N N . GLU A 1 90 ? 3.759 -8.316 10.948 1.00 61.00 90 GLU A N 1
ATOM 686 C CA . GLU A 1 90 ? 2.865 -8.568 9.825 1.00 61.00 90 GLU A CA 1
ATOM 687 C C . GLU A 1 90 ? 1.663 -7.617 9.917 1.00 61.00 90 GLU A C 1
ATOM 689 O O . GLU A 1 90 ? 1.049 -7.520 10.983 1.00 61.00 90 GLU A O 1
ATOM 694 N N . PRO A 1 91 ? 1.293 -6.906 8.837 1.00 63.12 91 PRO A N 1
ATOM 695 C CA . PRO A 1 91 ? 0.105 -6.064 8.851 1.00 63.12 91 PRO A CA 1
ATOM 696 C C . PRO A 1 91 ? -1.117 -6.918 9.183 1.00 63.12 91 PRO A C 1
ATOM 698 O O . PRO A 1 91 ? -1.523 -7.774 8.391 1.00 63.12 91 PRO A O 1
ATOM 701 N N . GLN A 1 92 ? -1.705 -6.691 10.357 1.00 75.25 92 GLN A N 1
ATOM 702 C CA . GLN A 1 92 ? -2.963 -7.327 10.698 1.00 75.25 92 GLN A CA 1
ATOM 703 C C . GLN A 1 92 ? -4.096 -6.626 9.976 1.00 75.25 92 GLN A C 1
ATOM 705 O O . GLN A 1 92 ? -4.313 -5.428 10.122 1.00 75.25 92 GLN A O 1
ATOM 710 N N . GLN A 1 93 ? -4.838 -7.407 9.198 1.00 87.38 93 GLN A N 1
ATOM 711 C CA . GLN A 1 93 ? -6.035 -6.918 8.526 1.00 87.38 93 GLN A CA 1
ATOM 712 C C . GLN A 1 93 ? -7.188 -6.694 9.509 1.00 87.38 93 GLN A C 1
ATOM 714 O O . GLN A 1 93 ? -8.101 -5.942 9.186 1.00 87.38 93 GLN A O 1
ATOM 719 N N . GLN A 1 94 ? -7.128 -7.292 10.705 1.00 91.00 94 GLN A N 1
ATOM 720 C CA . GLN A 1 94 ? -8.159 -7.193 11.733 1.00 91.00 94 GLN A CA 1
ATOM 721 C C . GLN A 1 94 ? -7.632 -6.512 12.999 1.00 91.00 94 GLN A C 1
ATOM 723 O O . GLN A 1 94 ? -6.545 -6.817 13.481 1.00 91.00 94 GLN A O 1
ATOM 728 N N . ALA A 1 95 ? -8.438 -5.617 13.559 1.00 92.62 95 ALA A N 1
ATOM 729 C CA . ALA A 1 95 ? -8.203 -4.959 14.830 1.00 92.62 95 ALA A CA 1
ATOM 730 C C . ALA A 1 95 ? -8.376 -5.922 16.010 1.00 92.62 95 ALA A C 1
ATOM 732 O O . ALA A 1 95 ? -9.216 -6.826 15.998 1.00 92.62 95 ALA A O 1
ATOM 733 N N . THR A 1 96 ? -7.654 -5.645 17.091 1.00 91.62 96 THR A N 1
ATOM 734 C CA . THR A 1 96 ? -7.837 -6.324 18.372 1.00 91.62 96 THR A CA 1
ATOM 735 C C . THR A 1 96 ? -8.962 -5.649 19.141 1.00 91.62 96 THR A C 1
ATOM 737 O O . THR A 1 96 ? -8.865 -4.471 19.487 1.00 91.62 96 THR A O 1
ATOM 740 N N . CYS A 1 97 ? -10.018 -6.400 19.446 1.00 91.75 97 CYS A N 1
ATOM 741 C CA . CYS A 1 97 ? -11.180 -5.912 20.181 1.00 91.75 97 CYS A CA 1
ATOM 742 C C . CYS A 1 97 ? -11.238 -6.526 21.577 1.00 91.75 97 CYS A C 1
ATOM 744 O O . CYS A 1 97 ? -11.242 -7.744 21.731 1.00 91.75 97 CYS A O 1
ATOM 746 N N . ILE A 1 98 ? -11.305 -5.674 22.596 1.00 91.50 98 ILE A N 1
ATOM 747 C CA . ILE A 1 98 ? -11.437 -6.079 23.992 1.00 91.50 98 ILE A CA 1
ATOM 748 C C . ILE A 1 98 ? -12.816 -5.696 24.516 1.00 91.50 98 ILE A C 1
ATOM 750 O O . ILE A 1 98 ? -13.310 -4.587 24.280 1.00 91.50 98 ILE A O 1
ATOM 754 N N . ALA A 1 99 ? -13.433 -6.613 25.260 1.00 88.19 99 ALA A N 1
ATOM 755 C CA . ALA A 1 99 ? -14.593 -6.273 26.056 1.00 88.19 99 ALA A CA 1
ATOM 756 C C . ALA A 1 99 ? -14.131 -5.340 27.183 1.00 88.19 99 ALA A C 1
ATOM 758 O O . ALA A 1 99 ? -13.350 -5.730 28.052 1.00 88.19 99 ALA A O 1
ATOM 759 N N . ARG A 1 100 ? -14.615 -4.099 27.192 1.00 76.38 100 ARG A N 1
ATOM 760 C CA . ARG A 1 100 ? -14.687 -3.336 28.429 1.00 76.38 100 ARG A CA 1
ATOM 761 C C . ARG A 1 100 ? -15.659 -4.099 29.302 1.00 76.38 100 ARG A C 1
ATOM 763 O O . ARG A 1 100 ? -16.868 -4.054 29.069 1.00 76.38 100 ARG A O 1
ATOM 770 N N . GLY A 1 101 ? -15.128 -4.822 30.287 1.00 61.84 101 GLY A N 1
ATOM 771 C CA . GLY A 1 101 ? -15.952 -5.249 31.400 1.00 61.84 101 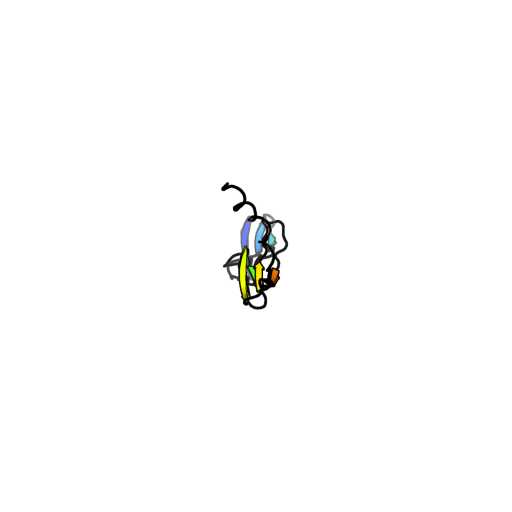GLY A CA 1
ATOM 772 C C . GLY A 1 101 ? -16.763 -4.029 31.811 1.00 61.84 101 GLY A C 1
ATOM 773 O O . GLY A 1 101 ? -16.193 -2.945 31.997 1.00 61.84 101 GLY A O 1
ATOM 774 N N . ARG A 1 102 ? -18.092 -4.174 31.910 1.00 52.28 102 ARG A N 1
ATOM 775 C CA . ARG A 1 102 ? -18.846 -3.274 32.781 1.00 52.28 102 ARG A CA 1
ATOM 776 C C . ARG A 1 102 ? -17.973 -3.174 34.020 1.00 52.28 102 ARG A C 1
ATOM 778 O O . ARG A 1 102 ? -17.537 -4.218 34.511 1.00 52.28 102 ARG A O 1
ATOM 785 N N . ARG A 1 103 ? -17.636 -1.967 34.485 1.00 51.25 103 ARG A N 1
ATOM 786 C CA . ARG A 1 103 ? -17.258 -1.862 35.890 1.00 51.25 103 ARG A CA 1
ATOM 787 C C . ARG A 1 103 ? -18.410 -2.559 36.584 1.00 51.25 103 ARG A C 1
ATOM 789 O O . ARG A 1 103 ? -19.526 -2.044 36.564 1.00 51.25 103 ARG A O 1
ATOM 796 N N . ASN A 1 104 ? -18.181 -3.793 37.023 1.00 42.94 104 ASN A N 1
ATOM 797 C CA . ASN A 1 104 ? -19.096 -4.440 37.908 1.00 42.94 104 ASN A CA 1
ATOM 798 C C . ASN A 1 104 ? -19.028 -3.476 39.076 1.00 42.94 104 ASN A C 1
ATOM 800 O O . ASN A 1 104 ? -18.053 -3.463 39.821 1.00 42.94 104 ASN A O 1
ATOM 804 N N . VAL A 1 105 ? -20.050 -2.638 39.208 1.00 47.34 105 VAL A N 1
ATOM 805 C CA . VAL A 1 105 ? -20.463 -2.136 40.507 1.00 47.34 105 VAL A CA 1
ATOM 806 C C . VAL A 1 105 ? -21.023 -3.364 41.229 1.00 47.34 105 VAL A C 1
ATOM 808 O O . VAL A 1 105 ? -22.191 -3.44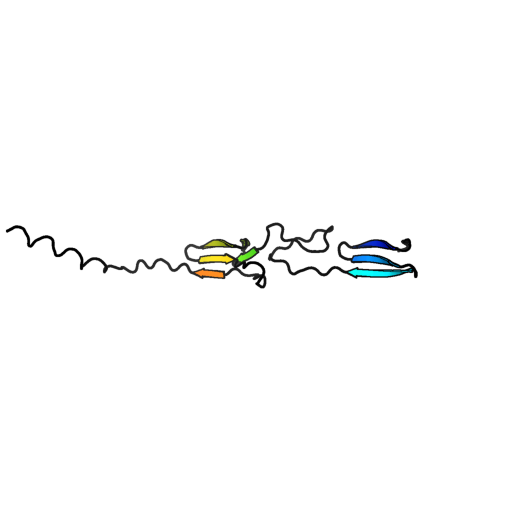5 41.577 1.00 47.34 105 VAL A O 1
ATOM 811 N N . HIS A 1 106 ? -20.196 -4.404 41.354 1.00 42.44 106 HIS A N 1
ATOM 812 C CA . HIS A 1 106 ? -20.317 -5.335 42.432 1.00 42.44 106 HIS A CA 1
ATOM 813 C C . HIS A 1 106 ? -19.902 -4.479 43.608 1.00 42.44 106 HIS A C 1
ATOM 815 O O . HIS A 1 106 ? -18.767 -4.009 43.655 1.00 42.44 106 HIS A O 1
ATOM 821 N N . HIS A 1 107 ? -20.882 -4.169 44.449 1.00 47.44 107 HIS A N 1
ATOM 822 C CA . HIS A 1 107 ? -20.691 -3.649 45.787 1.00 47.44 107 HIS A CA 1
ATOM 823 C C . HIS A 1 107 ? -19.343 -4.100 46.359 1.00 47.44 107 HIS A C 1
ATOM 825 O O . HIS A 1 107 ? -19.220 -5.234 46.813 1.00 47.44 107 HIS A O 1
ATOM 831 N N . ASP A 1 108 ? -18.364 -3.200 46.383 1.00 44.50 108 ASP A N 1
ATOM 832 C CA . ASP A 1 108 ? -17.309 -3.259 47.382 1.00 44.50 108 ASP A CA 1
ATOM 833 C C . ASP A 1 108 ? -17.789 -2.416 48.569 1.00 44.50 108 ASP A C 1
ATOM 835 O O . ASP A 1 108 ? -17.245 -1.370 48.910 1.00 44.50 108 ASP A O 1
ATOM 839 N N . ILE A 1 109 ? -18.900 -2.851 49.183 1.00 50.50 109 ILE A N 1
ATOM 840 C CA . ILE A 1 109 ? -19.094 -2.589 50.609 1.00 50.50 109 ILE A CA 1
ATOM 841 C C . ILE A 1 109 ? -18.116 -3.540 51.288 1.00 50.50 109 ILE A C 1
ATOM 843 O O . ILE A 1 109 ? -18.487 -4.675 51.577 1.00 50.50 109 ILE A O 1
ATOM 847 N N . ARG A 1 110 ? -16.864 -3.102 51.449 1.00 49.84 110 ARG A N 1
ATOM 848 C CA . ARG A 1 110 ? -15.925 -3.448 52.533 1.00 49.84 110 ARG A CA 1
ATOM 849 C C . ARG A 1 110 ? -14.513 -2.980 52.177 1.00 49.84 110 ARG A C 1
ATOM 851 O O . ARG A 1 110 ? -13.606 -3.774 51.958 1.00 49.84 110 ARG A O 1
ATOM 858 N N . LYS A 1 111 ? -14.300 -1.671 52.272 1.00 45.06 111 LYS A N 1
ATOM 859 C CA . LYS A 1 111 ? -13.010 -1.103 52.681 1.00 45.06 111 LYS A CA 1
ATOM 860 C C . LYS A 1 111 ? -13.257 0.255 53.333 1.00 45.06 111 LYS A C 1
ATOM 862 O O . LYS A 1 111 ? -13.041 1.275 52.710 1.00 45.06 111 LYS A O 1
ATOM 867 N N . ASP A 1 112 ? -13.803 0.221 54.549 1.00 45.19 112 ASP A N 1
ATOM 868 C CA . ASP A 1 112 ? -13.659 1.282 55.561 1.00 45.19 112 ASP A CA 1
ATOM 869 C C . ASP A 1 112 ? -14.234 0.798 56.898 1.00 45.19 112 ASP A C 1
ATOM 871 O O . ASP A 1 112 ? -15.345 1.130 57.300 1.00 45.19 112 ASP A O 1
ATOM 875 N N . SER A 1 113 ? -13.494 -0.068 57.594 1.00 47.50 113 SER A N 1
ATOM 876 C CA . SER A 1 113 ? -13.813 -0.380 58.995 1.00 47.50 113 SER A CA 1
ATOM 877 C C . SER A 1 113 ? -12.586 -0.696 59.849 1.00 47.50 113 SER A C 1
ATOM 879 O O . SER A 1 113 ? -12.692 -1.465 60.803 1.00 47.50 113 SER A O 1
ATOM 881 N N . HIS A 1 114 ? -11.409 -0.151 59.521 1.00 46.97 114 HIS A N 1
ATOM 882 C CA . HIS A 1 114 ? -10.267 -0.278 60.430 1.00 46.97 114 HIS A CA 1
ATOM 883 C C . HIS A 1 114 ? -9.241 0.858 60.339 1.00 46.97 114 HIS A C 1
ATOM 885 O O . HIS A 1 114 ? -8.050 0.595 60.402 1.00 46.97 114 HIS A O 1
ATOM 891 N N . VAL A 1 115 ? -9.683 2.113 60.224 1.00 48.53 115 VAL A N 1
ATOM 892 C CA . VAL A 1 115 ? -8.903 3.278 60.680 1.00 48.53 115 VAL A CA 1
ATOM 893 C C . VAL A 1 115 ? -9.893 4.377 61.078 1.00 48.53 115 VAL A C 1
ATOM 895 O O . VAL A 1 115 ? -10.125 5.275 60.295 1.00 48.53 115 VAL A O 1
ATOM 898 N N . ASP A 1 116 ? -10.557 4.236 62.231 1.00 49.28 116 ASP A N 1
ATOM 899 C CA . ASP A 1 116 ? -11.151 5.351 63.005 1.00 49.28 116 ASP A CA 1
ATOM 900 C C . ASP A 1 116 ? -11.738 4.825 64.330 1.00 49.28 116 ASP A C 1
ATOM 902 O O . ASP A 1 116 ? -12.903 5.011 64.668 1.00 49.28 116 ASP A O 1
ATOM 906 N N . LEU A 1 117 ? -10.908 4.121 65.110 1.00 46.00 117 LEU A N 1
ATOM 907 C CA . LEU A 1 117 ? -11.231 3.751 66.494 1.00 46.00 117 LEU A CA 1
ATOM 908 C C . LEU A 1 117 ? -10.088 4.104 67.458 1.00 46.00 117 LEU A C 1
ATOM 910 O O . LEU A 1 117 ? -9.738 3.322 68.331 1.00 46.00 117 LEU A O 1
ATOM 914 N N . TRP A 1 118 ? -9.490 5.287 67.286 1.00 47.53 118 TRP A N 1
ATOM 915 C CA . TRP A 1 118 ? -8.566 5.882 68.267 1.00 47.53 118 TRP A CA 1
ATOM 916 C C . TRP A 1 118 ? -8.768 7.392 68.423 1.00 47.53 118 TRP A C 1
ATOM 918 O O . TRP A 1 118 ? -7.815 8.154 68.573 1.00 47.53 118 TRP A O 1
ATOM 928 N N . ARG A 1 119 ? -10.025 7.848 68.419 1.00 46.94 119 ARG A N 1
ATOM 929 C CA . ARG A 1 119 ? -10.344 9.248 68.722 1.00 46.94 119 ARG A CA 1
ATOM 930 C C . ARG A 1 119 ? -11.406 9.422 69.800 1.00 46.94 119 ARG A C 1
ATOM 932 O O . ARG A 1 119 ? -12.194 10.348 69.699 1.00 46.94 119 ARG A O 1
ATOM 939 N N . GLU A 1 120 ? -11.394 8.579 70.839 1.00 51.03 120 GLU A N 1
ATOM 940 C CA . GLU A 1 120 ? -12.249 8.799 72.022 1.00 51.03 120 GLU A CA 1
ATOM 941 C C . GLU A 1 120 ? -11.791 8.101 73.325 1.00 51.03 120 GLU A C 1
ATOM 943 O O . GLU A 1 120 ? -12.605 7.765 74.175 1.00 51.03 120 GLU A O 1
ATOM 948 N N . ILE A 1 121 ? -10.477 7.934 73.545 1.00 53.53 121 ILE A N 1
ATOM 949 C CA . ILE A 1 121 ? -9.925 7.604 74.880 1.00 53.53 121 ILE A CA 1
ATOM 950 C C . ILE A 1 121 ? -8.681 8.467 75.145 1.00 53.53 121 ILE A C 1
ATOM 952 O O . ILE A 1 121 ? -7.547 8.004 75.099 1.00 53.53 121 ILE A O 1
ATOM 956 N N . GLY A 1 122 ? -8.900 9.768 75.342 1.00 48.25 122 GLY A N 1
ATOM 957 C CA . GLY A 1 122 ? -7.826 10.738 75.603 1.00 48.25 122 GLY A CA 1
ATOM 958 C C . GLY A 1 122 ? -8.306 12.123 76.044 1.00 48.25 122 GLY A C 1
ATOM 959 O O . GLY A 1 122 ? -7.620 13.114 75.815 1.00 48.25 122 GLY A O 1
ATOM 960 N N . ARG A 1 123 ? -9.502 12.204 76.639 1.00 50.44 123 ARG A N 1
ATOM 961 C CA . ARG A 1 123 ? -9.920 13.327 77.488 1.00 50.44 123 ARG A CA 1
ATOM 962 C C . ARG A 1 123 ? -10.400 12.761 78.817 1.00 50.44 123 ARG A C 1
ATOM 964 O O . ARG A 1 123 ? -11.589 12.516 78.999 1.00 50.44 123 ARG A O 1
ATOM 971 N N . ALA A 1 124 ? -9.436 12.525 79.690 1.00 45.59 124 ALA A N 1
ATOM 972 C CA . ALA A 1 124 ? -9.585 12.535 81.134 1.00 45.59 124 ALA A CA 1
ATOM 973 C C . ALA A 1 124 ? -8.360 13.275 81.675 1.00 45.59 124 ALA A C 1
ATOM 975 O O . ALA A 1 124 ? -7.254 12.984 81.161 1.00 45.59 124 ALA A O 1
#

Radius of gyration: 31.11 Å; chains: 1; bounding box: 46×22×115 Å

pLDDT: mean 81.41, std 18.78, range [42.44, 97.12]